Protein AF-A0A9E4IZ97-F1 (afdb_monomer_lite)

Structure (mmCIF, N/CA/C/O backbone):
data_AF-A0A9E4IZ97-F1
#
_entry.id   AF-A0A9E4IZ97-F1
#
loop_
_atom_site.group_PDB
_atom_site.id
_atom_site.type_symbol
_atom_site.label_atom_id
_atom_site.label_alt_id
_atom_site.label_comp_id
_atom_site.label_asym_id
_atom_site.label_entity_id
_atom_site.label_seq_id
_atom_site.pdbx_PDB_ins_code
_atom_site.Cartn_x
_atom_site.Cartn_y
_atom_site.Cartn_z
_atom_site.occupancy
_atom_site.B_iso_or_equiv
_atom_site.auth_seq_id
_atom_site.auth_comp_id
_atom_site.auth_asym_id
_atom_site.auth_atom_id
_atom_site.pdbx_PDB_model_num
ATOM 1 N N . MET A 1 1 ? -23.208 29.092 2.316 1.00 38.50 1 MET A N 1
ATOM 2 C CA . MET A 1 1 ? -23.535 27.789 2.929 1.00 38.50 1 MET A CA 1
ATOM 3 C C . MET A 1 1 ? -22.266 27.317 3.619 1.00 38.50 1 MET A C 1
ATOM 5 O O . MET A 1 1 ? -21.309 27.00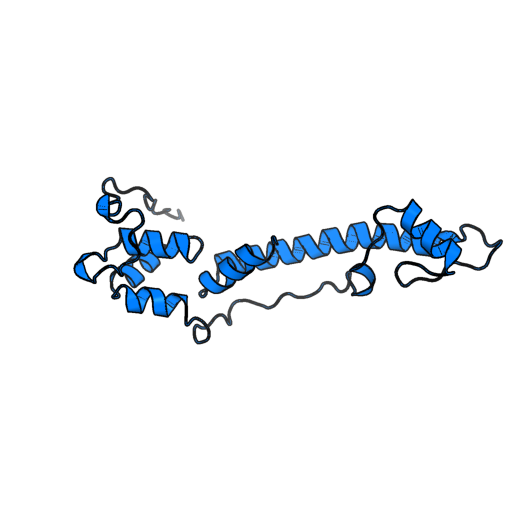3 2.927 1.00 38.50 1 MET A O 1
ATOM 9 N N . ALA A 1 2 ? -22.177 27.463 4.941 1.00 31.62 2 ALA A N 1
ATOM 10 C CA . ALA A 1 2 ? -20.971 27.124 5.693 1.00 31.62 2 ALA A CA 1
ATOM 11 C C . ALA A 1 2 ? -21.043 25.645 6.087 1.00 31.62 2 ALA A C 1
ATOM 13 O O . ALA A 1 2 ? -21.969 25.246 6.789 1.00 31.62 2 ALA A O 1
ATOM 14 N N . LEU A 1 3 ? -20.099 24.842 5.597 1.00 33.72 3 LEU A N 1
ATOM 15 C CA . LEU A 1 3 ? -19.872 23.486 6.084 1.00 33.72 3 LEU A CA 1
ATOM 16 C C . LEU A 1 3 ? -19.284 23.604 7.491 1.00 33.72 3 LEU A C 1
ATOM 18 O O . LEU A 1 3 ? -18.145 24.035 7.664 1.00 33.72 3 LEU A O 1
ATOM 22 N N . ALA A 1 4 ? -20.089 23.278 8.498 1.00 32.12 4 ALA A N 1
ATOM 23 C CA . ALA A 1 4 ? -19.600 23.075 9.848 1.00 32.12 4 ALA A CA 1
ATOM 24 C C . ALA A 1 4 ? -18.790 21.773 9.852 1.00 32.12 4 ALA A C 1
ATOM 26 O O . ALA A 1 4 ? -19.355 20.684 9.799 1.00 32.12 4 ALA A O 1
ATOM 27 N N . ALA A 1 5 ? -17.464 21.891 9.872 1.00 37.94 5 ALA A N 1
ATOM 28 C CA . ALA A 1 5 ? -16.600 20.770 10.198 1.00 37.94 5 ALA A CA 1
ATOM 29 C C . ALA A 1 5 ? -16.821 20.441 11.679 1.00 37.94 5 ALA A C 1
ATOM 31 O O . ALA A 1 5 ? -16.424 21.208 12.558 1.00 37.94 5 ALA A O 1
ATOM 32 N N . ALA A 1 6 ? -17.498 19.328 11.957 1.00 38.78 6 ALA A N 1
ATOM 33 C CA . ALA A 1 6 ? -17.479 18.744 13.285 1.00 38.78 6 ALA A CA 1
ATOM 34 C C . ALA A 1 6 ? -16.034 18.307 13.557 1.00 38.78 6 ALA A C 1
ATOM 36 O O . ALA A 1 6 ? -15.528 17.371 12.941 1.00 38.78 6 ALA A O 1
ATOM 37 N N . ALA A 1 7 ? -15.344 19.036 14.430 1.00 37.72 7 ALA A N 1
ATOM 38 C CA . ALA A 1 7 ? -14.051 18.618 14.937 1.00 37.72 7 ALA A CA 1
ATOM 39 C C . ALA A 1 7 ? -14.272 17.375 15.808 1.00 37.72 7 ALA A C 1
ATOM 41 O O . ALA A 1 7 ? -14.660 17.478 16.970 1.00 37.72 7 ALA A O 1
ATOM 42 N N . VAL A 1 8 ? -14.054 16.194 15.235 1.00 44.59 8 VAL A N 1
ATOM 43 C CA . VAL A 1 8 ? -13.888 14.974 16.019 1.00 44.59 8 VAL A CA 1
ATOM 44 C C . VAL A 1 8 ? -12.532 15.090 16.707 1.00 44.59 8 VAL A C 1
ATOM 46 O O . VAL A 1 8 ? -11.480 15.003 16.074 1.00 44.59 8 VAL A O 1
ATOM 49 N N . SER A 1 9 ? -12.552 15.349 18.013 1.00 38.81 9 SER A N 1
ATOM 50 C CA . SER A 1 9 ? -11.358 15.271 18.849 1.00 38.81 9 SER A CA 1
ATOM 51 C C . SER A 1 9 ? -10.861 13.828 18.852 1.00 38.81 9 SER A C 1
ATOM 53 O O . SER A 1 9 ? -11.425 12.980 19.533 1.00 38.81 9 SER A O 1
ATOM 55 N N . ALA A 1 10 ? -9.762 13.559 18.148 1.00 43.75 10 ALA A N 1
ATOM 56 C CA . ALA A 1 10 ? -9.053 12.277 18.195 1.00 43.75 10 ALA A CA 1
ATOM 57 C C . ALA A 1 10 ? -8.358 12.004 19.550 1.00 43.75 10 ALA A C 1
ATOM 59 O O . ALA A 1 10 ? -7.611 11.043 19.672 1.00 43.75 10 ALA A O 1
ATOM 60 N N . ASN A 1 11 ? -8.592 12.842 20.565 1.00 43.06 11 ASN A N 1
ATOM 61 C CA . ASN A 1 11 ? -8.073 12.699 21.920 1.00 43.06 11 ASN A CA 1
ATOM 62 C C . ASN A 1 11 ? -9.162 13.120 22.917 1.00 43.06 11 ASN A C 1
ATOM 64 O O . ASN A 1 11 ? -9.179 14.255 23.398 1.00 43.06 11 ASN A O 1
ATOM 68 N N . GLY A 1 12 ? -10.099 12.216 23.207 1.00 47.53 12 GLY A N 1
ATOM 69 C CA . GLY A 1 12 ? -10.823 12.289 24.474 1.00 47.53 12 GLY A CA 1
ATOM 70 C C . GLY A 1 12 ? -9.830 12.076 25.631 1.00 47.53 12 GLY A C 1
ATOM 71 O O . GLY A 1 12 ? -8.875 11.318 25.459 1.00 47.53 12 GLY A O 1
ATOM 72 N N . PRO A 1 13 ? -10.000 12.730 26.790 1.00 53.88 13 PRO A N 1
ATOM 73 C CA . PRO A 1 13 ? -9.049 12.672 27.908 1.00 53.88 13 PRO A CA 1
ATOM 74 C C . PRO A 1 13 ? -8.845 11.284 28.556 1.00 53.88 13 PRO A C 1
ATOM 76 O O . PRO A 1 13 ? -7.985 11.171 29.424 1.00 53.88 13 PRO A O 1
ATOM 79 N N . ASP A 1 14 ? -9.548 10.237 28.112 1.00 67.00 14 ASP A N 1
ATOM 80 C CA . ASP A 1 14 ? -9.600 8.926 28.773 1.00 67.00 14 ASP A CA 1
ATOM 81 C C . ASP A 1 14 ? -9.188 7.750 27.864 1.00 67.00 14 ASP A C 1
ATOM 83 O O . ASP A 1 14 ? -9.744 6.662 27.990 1.00 67.00 14 ASP A O 1
ATOM 87 N N . TRP A 1 15 ? -8.223 7.921 26.946 1.00 74.56 15 TRP A N 1
ATOM 88 C CA . TRP A 1 15 ? -7.653 6.752 26.253 1.00 74.56 15 TRP A CA 1
ATOM 89 C C . TRP A 1 15 ? -7.050 5.785 27.280 1.00 74.56 15 TRP A C 1
ATOM 91 O O . TRP A 1 15 ? -6.082 6.111 27.975 1.00 74.56 15 TRP A O 1
ATOM 101 N N . SER A 1 16 ? -7.613 4.583 27.369 1.00 78.56 16 SER A N 1
ATOM 102 C CA . SER A 1 16 ? -7.199 3.559 28.319 1.00 78.56 16 SER A CA 1
ATOM 103 C C . SER A 1 16 ? -6.205 2.594 27.663 1.00 78.56 16 SER A C 1
ATOM 105 O O . SER A 1 16 ? -6.609 1.787 26.821 1.00 78.56 16 SER A O 1
ATOM 107 N N . PRO A 1 17 ? -4.906 2.590 28.019 1.00 74.88 17 PRO A N 1
ATOM 108 C CA . PRO A 1 17 ? -3.989 1.523 27.617 1.00 74.88 17 PRO A CA 1
ATOM 109 C C . PRO A 1 17 ? -4.356 0.196 28.292 1.00 74.88 17 PRO A C 1
ATOM 111 O O . PRO A 1 17 ? -5.041 0.172 29.314 1.00 74.88 17 PRO A O 1
ATOM 114 N N . GLY A 1 18 ? -3.931 -0.928 27.704 1.00 82.00 18 GLY A N 1
ATOM 115 C CA . GLY A 1 18 ? -4.128 -2.242 28.326 1.00 82.00 18 GLY A CA 1
ATOM 116 C C . GLY A 1 18 ? -3.463 -2.286 29.706 1.00 82.00 18 GLY A C 1
ATOM 117 O O . GLY A 1 18 ? -2.466 -1.585 29.908 1.00 82.00 18 GLY A O 1
ATOM 118 N N . PRO A 1 19 ? -3.970 -3.088 30.660 1.00 85.75 19 PRO A N 1
ATOM 119 C CA . PRO A 1 19 ? -3.264 -3.362 31.903 1.00 85.75 19 PRO A CA 1
ATOM 120 C C . PRO A 1 19 ? -1.793 -3.709 31.639 1.00 85.75 19 PRO A C 1
ATOM 122 O O . PRO A 1 19 ? -1.491 -4.532 30.777 1.00 85.75 19 PRO A O 1
ATOM 125 N N . ALA A 1 20 ? -0.873 -3.125 32.413 1.00 86.25 20 ALA A N 1
ATOM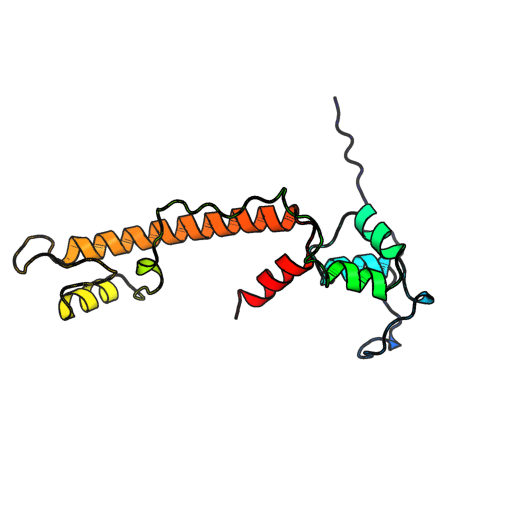 126 C CA . ALA A 1 20 ? 0.563 -3.399 32.292 1.00 86.25 20 ALA A CA 1
ATOM 127 C C . ALA A 1 20 ? 0.935 -4.904 32.274 1.00 86.25 20 ALA A C 1
ATOM 129 O O . ALA A 1 20 ? 1.860 -5.256 31.540 1.00 86.25 20 ALA A O 1
ATOM 130 N N . PRO A 1 21 ? 0.232 -5.806 32.999 1.00 90.62 21 PRO A N 1
ATOM 131 C CA . PRO A 1 21 ? 0.504 -7.243 32.939 1.00 90.62 21 PRO A CA 1
ATOM 132 C C . PRO A 1 21 ? 0.320 -7.896 31.563 1.00 90.62 21 PRO A C 1
ATOM 134 O O . PRO A 1 21 ? 0.872 -8.966 31.348 1.00 90.62 21 PRO A O 1
ATOM 137 N N . TRP A 1 22 ? -0.420 -7.285 30.633 1.00 90.38 22 TRP A N 1
ATOM 138 C CA . TRP A 1 22 ? -0.608 -7.845 29.288 1.00 90.38 22 TRP A CA 1
ATOM 139 C C . TRP A 1 22 ? 0.628 -7.709 28.393 1.00 90.38 22 TRP A C 1
ATOM 141 O O . TRP A 1 22 ? 0.682 -8.295 27.314 1.00 90.38 22 TRP A O 1
ATOM 151 N N . ALA A 1 23 ? 1.632 -6.924 28.791 1.00 89.00 23 ALA A N 1
ATOM 152 C CA . ALA A 1 23 ? 2.837 -6.751 27.992 1.00 89.00 23 ALA A CA 1
ATOM 153 C C . ALA A 1 23 ? 3.592 -8.086 27.835 1.00 89.00 23 ALA A C 1
ATOM 155 O O . ALA A 1 23 ? 4.169 -8.602 28.789 1.00 89.00 23 ALA A O 1
ATOM 156 N N . GLY A 1 24 ? 3.612 -8.624 26.610 1.00 88.38 24 GLY A N 1
ATOM 157 C CA . GLY A 1 24 ? 4.237 -9.915 26.295 1.00 88.38 24 GLY A CA 1
ATOM 158 C C . GLY A 1 24 ? 3.350 -11.135 26.567 1.00 88.38 24 GLY A C 1
ATOM 159 O O . GLY A 1 24 ? 3.789 -12.256 26.317 1.00 88.38 24 GLY A O 1
ATOM 160 N N . ASP A 1 25 ? 2.119 -10.928 27.034 1.00 91.69 25 ASP A N 1
ATOM 161 C CA . ASP A 1 25 ? 1.110 -11.974 27.157 1.00 91.69 25 ASP A CA 1
ATOM 162 C C . ASP A 1 25 ? 0.339 -12.111 25.834 1.00 91.69 25 ASP A C 1
ATOM 164 O O . ASP A 1 25 ? -0.135 -11.127 25.267 1.00 91.69 25 ASP A O 1
ATOM 168 N N . LEU A 1 26 ? 0.252 -13.339 25.322 1.00 90.56 26 LEU A N 1
ATOM 169 C CA . LEU A 1 26 ? -0.438 -13.671 24.070 1.00 90.56 26 LEU A CA 1
ATOM 170 C C . LEU A 1 26 ? -1.782 -14.367 24.313 1.00 90.56 26 LEU A C 1
ATOM 172 O O . LEU A 1 26 ? -2.397 -14.867 23.367 1.00 90.56 26 LEU A O 1
ATOM 176 N N . THR A 1 27 ? -2.232 -14.446 25.566 1.00 92.94 27 THR A N 1
ATOM 177 C CA . THR A 1 27 ? -3.566 -14.958 25.868 1.00 92.94 27 THR A CA 1
ATOM 178 C C . THR A 1 27 ? -4.640 -14.051 25.249 1.00 92.94 27 THR A C 1
ATOM 180 O O . THR A 1 27 ? -4.504 -12.825 25.256 1.00 92.94 27 THR A O 1
ATOM 183 N N . PRO A 1 28 ? -5.709 -14.623 24.661 1.00 91.69 28 PRO A N 1
ATOM 184 C CA . PRO A 1 28 ? -6.787 -13.820 24.097 1.00 91.69 28 PRO A CA 1
ATOM 185 C C . PRO A 1 28 ? -7.475 -12.966 25.165 1.00 91.69 28 PRO A C 1
ATOM 187 O O . PRO A 1 28 ? -7.798 -13.459 26.246 1.00 91.69 28 PRO A O 1
ATOM 190 N N . ILE A 1 29 ? -7.767 -11.710 24.827 1.00 92.19 29 ILE A N 1
ATOM 191 C CA . ILE A 1 29 ? -8.603 -10.842 25.662 1.00 92.19 29 ILE A CA 1
ATOM 192 C C . ILE A 1 29 ? -10.047 -11.355 25.712 1.00 92.19 29 ILE A C 1
ATOM 194 O O . ILE A 1 29 ? -10.529 -12.011 24.783 1.00 92.19 29 ILE A O 1
ATOM 198 N N . THR A 1 30 ? -10.762 -11.031 26.787 1.00 92.19 30 THR A N 1
ATOM 199 C CA . THR A 1 30 ? -12.170 -11.405 26.948 1.00 92.19 30 THR A CA 1
ATOM 200 C C . THR A 1 30 ? -13.109 -10.329 26.401 1.00 92.19 30 THR A C 1
ATOM 202 O O . THR A 1 30 ? -12.705 -9.202 26.124 1.00 92.19 30 THR A O 1
ATOM 205 N N . ALA A 1 31 ? -14.400 -10.645 26.285 1.00 93.12 31 ALA A N 1
ATOM 206 C CA . ALA A 1 31 ? -15.410 -9.645 25.935 1.00 93.12 31 ALA A CA 1
ATOM 207 C C . ALA A 1 31 ? -15.512 -8.510 26.975 1.00 93.12 31 ALA A C 1
ATOM 209 O O . ALA A 1 31 ? -15.829 -7.387 26.609 1.00 93.12 31 ALA A O 1
ATOM 210 N N . ASN A 1 32 ? -15.193 -8.773 28.249 1.00 92.50 32 ASN A N 1
ATOM 211 C CA . ASN A 1 32 ? -15.202 -7.746 29.300 1.00 92.50 32 ASN A CA 1
ATOM 212 C C . ASN A 1 32 ? -14.037 -6.754 29.171 1.00 92.50 32 ASN A C 1
ATOM 214 O O . ASN A 1 32 ? -14.113 -5.643 29.688 1.00 92.50 32 ASN A O 1
ATOM 218 N N . ASP A 1 33 ? -12.963 -7.164 28.498 1.00 92.69 33 ASP A N 1
ATOM 219 C CA . ASP A 1 33 ? -11.794 -6.333 28.216 1.00 92.69 33 ASP A CA 1
ATOM 220 C C . ASP A 1 33 ? -11.989 -5.465 26.962 1.00 92.69 33 ASP A C 1
ATOM 222 O O . ASP A 1 33 ? -11.190 -4.562 26.692 1.00 92.69 33 ASP A O 1
ATOM 226 N N . TRP A 1 34 ? -13.025 -5.763 26.169 1.00 95.06 34 TRP A N 1
ATOM 227 C CA . TRP A 1 34 ? -13.318 -5.097 24.909 1.00 95.06 34 TRP A CA 1
ATOM 228 C C . TRP A 1 34 ? -14.049 -3.782 25.128 1.00 95.06 34 TRP A C 1
ATOM 230 O O . TRP A 1 34 ? -14.992 -3.689 25.910 1.00 95.06 34 TRP A O 1
ATOM 240 N N . ASN A 1 35 ? -13.606 -2.750 24.421 1.00 93.88 35 ASN A N 1
ATOM 241 C CA . ASN A 1 35 ? -14.208 -1.430 24.462 1.00 93.88 35 ASN A CA 1
ATOM 242 C C . ASN A 1 35 ? -13.813 -0.628 23.216 1.00 93.88 35 ASN A C 1
ATOM 244 O O . ASN A 1 35 ? -13.023 -1.081 22.382 1.00 93.88 35 ASN A O 1
ATOM 248 N N . TYR A 1 36 ? -14.333 0.595 23.140 1.00 95.12 36 TYR A N 1
ATOM 249 C CA . TYR A 1 36 ? -14.043 1.553 22.079 1.00 95.12 36 TYR A CA 1
ATOM 250 C C . TYR A 1 36 ? -12.536 1.760 21.842 1.00 95.12 36 TYR A C 1
ATOM 252 O O . TYR A 1 36 ? -12.084 1.702 20.702 1.00 95.12 36 TYR A O 1
ATOM 260 N N . ASP A 1 37 ? -11.724 1.917 22.893 1.00 94.31 37 ASP A N 1
ATOM 261 C CA . ASP A 1 37 ? -10.277 2.143 22.749 1.00 94.31 37 ASP A CA 1
ATOM 262 C C . ASP A 1 37 ? -9.538 0.924 22.183 1.00 94.31 37 ASP A C 1
ATOM 264 O O . ASP A 1 37 ? -8.572 1.069 21.428 1.00 94.31 37 ASP A O 1
ATOM 268 N N . ARG A 1 38 ? -9.971 -0.294 22.530 1.00 94.44 38 ARG A N 1
ATOM 269 C CA . ARG A 1 38 ? -9.408 -1.536 21.975 1.00 94.44 38 ARG A CA 1
ATOM 270 C C . ARG A 1 38 ? -9.845 -1.768 20.540 1.00 94.44 38 ARG A C 1
ATOM 272 O O . ARG A 1 38 ? -9.006 -2.179 19.739 1.00 94.44 38 ARG A O 1
ATOM 279 N N . ALA A 1 39 ? -11.083 -1.426 20.198 1.00 95.94 39 ALA A N 1
ATOM 280 C CA . ALA A 1 39 ? -11.553 -1.407 18.819 1.00 95.94 39 ALA A CA 1
ATOM 281 C C . ALA A 1 39 ? -10.768 -0.386 17.975 1.00 95.94 39 ALA A C 1
ATOM 283 O O . ALA A 1 39 ? -10.259 -0.732 16.909 1.00 95.94 39 ALA A O 1
ATOM 284 N N . ALA A 1 40 ? -10.562 0.831 18.490 1.00 95.50 40 ALA A N 1
ATOM 285 C CA . ALA A 1 40 ? -9.761 1.867 17.839 1.00 95.50 40 ALA A CA 1
ATOM 286 C C . ALA A 1 40 ? -8.314 1.412 17.636 1.00 95.50 40 ALA A C 1
ATOM 288 O O . ALA A 1 40 ? -7.735 1.580 16.559 1.00 95.50 40 ALA A O 1
ATOM 289 N N . HIS A 1 41 ? -7.730 0.794 18.667 1.00 94.00 41 HIS A N 1
ATOM 290 C CA . HIS A 1 41 ? -6.390 0.236 18.583 1.00 94.00 41 HIS A CA 1
ATOM 291 C C . HIS A 1 41 ? -6.314 -0.871 17.528 1.00 94.00 41 HIS A C 1
ATOM 293 O O . HIS A 1 41 ? -5.427 -0.828 16.677 1.00 94.00 41 HIS A O 1
ATOM 299 N N . LEU A 1 42 ? -7.254 -1.822 17.531 1.00 94.94 42 LEU A N 1
ATOM 300 C CA . LEU A 1 42 ? -7.329 -2.876 16.521 1.00 94.94 42 LEU A CA 1
ATOM 301 C C . LEU A 1 42 ? -7.388 -2.276 15.115 1.00 94.94 42 LEU A C 1
ATOM 303 O O . LEU A 1 42 ? -6.580 -2.656 14.275 1.00 94.94 42 LEU A O 1
ATOM 307 N N . LEU A 1 43 ? -8.257 -1.296 14.870 1.00 94.94 43 LEU A N 1
ATOM 308 C CA . LEU A 1 43 ? -8.430 -0.688 13.550 1.00 94.94 43 LEU A CA 1
ATOM 309 C C . LEU A 1 43 ? -7.199 0.120 13.100 1.00 94.94 43 LEU A C 1
ATOM 311 O O . LEU A 1 43 ? -6.808 0.080 11.936 1.00 94.94 43 LEU A O 1
ATOM 315 N N . SER A 1 44 ? -6.499 0.773 14.031 1.00 92.94 44 SER A N 1
ATOM 316 C CA . SER A 1 44 ? -5.202 1.413 13.763 1.00 92.94 44 SER A CA 1
ATOM 317 C C . SER A 1 44 ? -4.110 0.398 13.393 1.00 92.94 44 SER A C 1
ATOM 319 O O . SER A 1 44 ? -3.221 0.683 12.585 1.00 92.94 44 SER A O 1
ATOM 321 N N . ARG A 1 45 ? -4.155 -0.815 13.957 1.00 92.81 45 ARG A N 1
ATOM 322 C CA . ARG A 1 45 ? -3.175 -1.880 13.681 1.00 92.81 45 ARG A CA 1
ATOM 323 C C . ARG A 1 45 ? -3.526 -2.704 12.447 1.00 92.81 45 ARG A C 1
ATOM 325 O O . ARG A 1 45 ? -2.612 -2.996 11.683 1.00 92.81 45 ARG A O 1
ATOM 332 N N . ALA A 1 46 ? -4.798 -2.982 12.208 1.00 93.81 46 ALA A N 1
ATOM 333 C CA . ALA A 1 46 ? -5.301 -3.757 11.079 1.00 93.81 46 ALA A CA 1
ATOM 334 C C . ALA A 1 46 ? -5.627 -2.905 9.841 1.00 93.81 46 ALA A C 1
ATOM 336 O O . ALA A 1 46 ? -5.826 -3.457 8.773 1.00 93.81 46 ALA A O 1
ATOM 337 N N . GLY A 1 47 ? -5.640 -1.577 9.956 1.00 91.56 47 GLY A N 1
ATOM 338 C CA . GLY A 1 47 ? -5.939 -0.658 8.859 1.00 91.56 47 GLY A CA 1
ATOM 339 C C . GLY A 1 47 ? -5.192 0.665 8.985 1.00 91.56 47 GLY A C 1
ATOM 340 O O . GLY A 1 47 ? -4.109 0.729 9.575 1.00 91.56 47 GLY A O 1
ATOM 341 N N . PHE A 1 48 ? -5.780 1.736 8.460 1.00 89.62 48 PHE A N 1
ATOM 342 C CA . PHE A 1 48 ? -5.244 3.100 8.554 1.00 89.62 48 PHE A CA 1
ATOM 343 C C . PHE A 1 48 ? -5.937 3.922 9.654 1.00 89.62 48 PHE A C 1
ATOM 345 O O . PHE A 1 48 ? -5.882 5.149 9.656 1.00 89.62 48 PHE A O 1
ATOM 352 N N . GLY A 1 49 ? -6.563 3.232 10.615 1.00 88.88 49 GLY A N 1
ATOM 353 C CA . GLY A 1 49 ? -7.531 3.812 11.544 1.00 88.88 49 GLY A CA 1
ATOM 354 C C . GLY A 1 49 ? -8.952 3.689 10.996 1.00 88.88 49 GLY A C 1
ATOM 355 O O . GLY A 1 49 ? -9.213 2.851 10.138 1.00 88.88 49 GLY A O 1
ATOM 356 N N . GLY A 1 50 ? -9.862 4.510 11.509 1.00 89.81 50 GLY A N 1
ATOM 357 C CA . GLY A 1 50 ? -11.241 4.588 11.038 1.00 89.81 50 GLY A CA 1
ATOM 358 C C . GLY A 1 50 ? -11.968 5.770 11.657 1.00 89.81 50 GLY A C 1
ATOM 359 O O . GLY A 1 50 ? -11.435 6.450 12.542 1.00 89.81 50 GLY A O 1
ATOM 360 N N . THR A 1 51 ? -13.174 6.025 11.167 1.00 93.19 51 THR A N 1
ATOM 361 C CA . THR A 1 51 ? -14.057 7.045 11.735 1.00 93.19 51 THR A CA 1
ATOM 362 C C . THR A 1 51 ? -14.549 6.618 13.125 1.00 93.19 51 THR A C 1
ATOM 364 O O . THR A 1 51 ? -14.496 5.429 13.458 1.00 93.19 51 THR A O 1
ATOM 367 N N . PRO A 1 52 ? -15.028 7.547 13.973 1.00 95.81 52 PRO A N 1
ATOM 368 C CA . PRO A 1 52 ? -15.677 7.178 15.231 1.00 95.81 52 PRO A CA 1
ATOM 369 C C . PRO A 1 52 ? -16.800 6.153 15.056 1.00 95.81 52 PRO A C 1
ATOM 371 O O . PRO A 1 52 ? -16.965 5.272 15.896 1.00 95.81 52 PRO A O 1
ATOM 374 N N . GLU A 1 53 ? -17.535 6.236 13.950 1.00 95.88 53 GLU A N 1
ATOM 375 C CA . GLU A 1 53 ? -18.595 5.302 13.586 1.00 95.88 53 GLU A CA 1
ATOM 376 C C . GLU A 1 53 ? -18.043 3.897 13.297 1.00 95.88 53 GLU A C 1
ATOM 378 O O . GLU A 1 53 ? -18.596 2.912 13.789 1.00 95.88 53 GLU A O 1
ATOM 383 N N . ASP A 1 54 ? -16.923 3.789 12.574 1.00 94.75 54 ASP A N 1
ATOM 384 C CA . ASP A 1 54 ? -16.255 2.502 12.315 1.00 94.75 54 ASP A CA 1
ATOM 385 C C . ASP A 1 54 ? -15.727 1.868 13.605 1.00 94.75 54 ASP A C 1
ATOM 387 O O . ASP A 1 54 ? -15.855 0.659 13.820 1.00 94.75 54 ASP A O 1
ATOM 391 N N . ILE A 1 55 ? -15.150 2.692 14.485 1.00 96.69 55 ILE A N 1
ATOM 392 C CA . ILE A 1 55 ? -14.653 2.242 15.786 1.00 96.69 55 ILE A CA 1
ATOM 393 C C . ILE A 1 55 ? -15.818 1.744 16.641 1.00 96.69 55 ILE A C 1
ATOM 395 O O . ILE A 1 55 ? -15.729 0.653 17.205 1.00 96.69 55 ILE A O 1
ATOM 399 N N . GLN A 1 56 ? -16.912 2.508 16.719 1.00 97.75 56 GLN A N 1
ATOM 400 C CA . GLN A 1 56 ? -18.090 2.125 17.496 1.00 97.75 56 GLN A CA 1
ATOM 401 C C . GLN A 1 56 ? -18.703 0.824 16.969 1.00 97.75 56 GLN A C 1
ATOM 403 O O . GLN A 1 56 ? -19.006 -0.067 17.757 1.00 97.75 56 GLN A O 1
ATOM 408 N N . LYS A 1 57 ? -18.789 0.660 15.644 1.00 96.81 57 LYS A N 1
ATOM 409 C CA . LYS A 1 57 ? -19.266 -0.579 15.017 1.00 96.81 57 LYS A CA 1
ATOM 410 C C . LYS A 1 57 ? -18.465 -1.805 15.468 1.00 96.81 57 LYS A C 1
ATOM 412 O O . LYS A 1 57 ? -19.060 -2.847 15.721 1.00 96.81 57 LYS A O 1
ATOM 417 N N . LEU A 1 58 ? -17.138 -1.699 15.576 1.00 97.19 58 LEU A N 1
ATOM 418 C CA . LEU A 1 58 ? -16.296 -2.786 16.095 1.00 97.19 58 LEU A CA 1
ATOM 419 C C . LEU A 1 58 ? -16.389 -2.929 17.61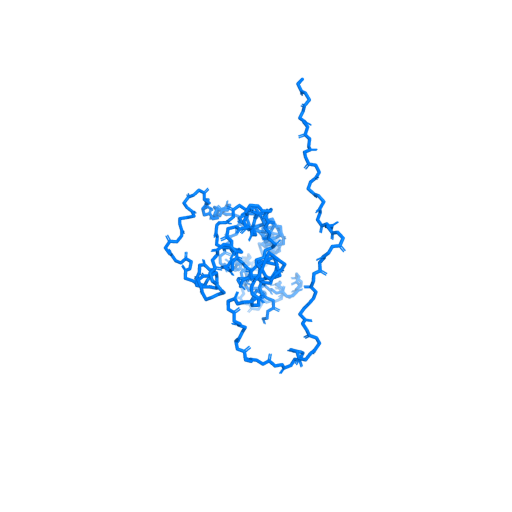9 1.00 97.19 58 LEU A C 1
ATOM 421 O O . LEU A 1 58 ? -16.277 -4.040 18.133 1.00 97.19 58 LEU A O 1
ATOM 425 N N . ALA A 1 59 ? -16.587 -1.832 18.349 1.00 97.00 59 ALA A N 1
ATOM 426 C CA . ALA A 1 59 ? -16.770 -1.848 19.800 1.00 97.00 59 ALA A CA 1
ATOM 427 C C . ALA A 1 59 ? -18.075 -2.547 20.217 1.00 97.00 59 ALA A C 1
ATOM 429 O O . ALA A 1 59 ? -18.118 -3.164 21.279 1.00 97.00 59 ALA A O 1
ATOM 430 N N . ASP A 1 60 ? -19.102 -2.489 19.365 1.00 97.69 60 ASP A N 1
ATOM 431 C CA . ASP A 1 60 ? -20.390 -3.166 19.558 1.00 97.69 60 ASP A CA 1
ATOM 432 C C . ASP A 1 60 ? -20.330 -4.679 19.250 1.00 97.69 60 ASP A C 1
ATOM 434 O O . ASP A 1 60 ? -21.257 -5.419 19.581 1.00 97.69 60 ASP A O 1
ATOM 438 N N . MET A 1 61 ? -19.244 -5.153 18.630 1.00 97.50 61 MET A N 1
ATOM 439 C CA . MET A 1 61 ? -18.968 -6.574 18.388 1.00 97.50 61 MET A CA 1
ATOM 440 C C . MET A 1 61 ? -18.185 -7.192 19.551 1.00 97.50 61 MET A C 1
ATOM 442 O O . MET A 1 61 ? -17.498 -6.501 20.301 1.00 97.50 61 MET A O 1
ATOM 446 N N . THR A 1 62 ? -18.190 -8.521 19.666 1.00 97.00 62 THR A N 1
ATOM 447 C CA . THR A 1 62 ?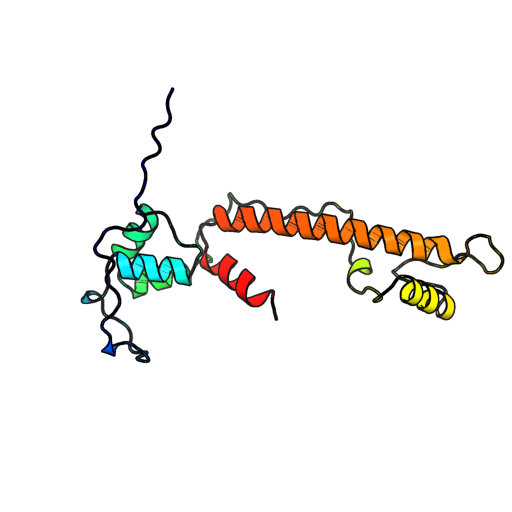 -17.169 -9.205 20.476 1.00 97.00 62 THR A CA 1
ATOM 448 C C . THR A 1 62 ? -15.781 -9.092 19.818 1.00 97.00 62 THR A C 1
ATOM 450 O O . THR A 1 62 ? -15.697 -8.958 18.592 1.00 97.00 62 THR A O 1
ATOM 453 N N . PRO A 1 63 ? -14.665 -9.232 20.569 1.00 96.69 63 PRO A N 1
ATOM 454 C CA . PRO A 1 63 ? -13.318 -9.213 19.986 1.00 96.69 63 PRO A CA 1
ATOM 455 C C . PRO A 1 63 ? -13.139 -10.175 18.806 1.00 96.69 63 PRO A C 1
ATOM 457 O O . PRO A 1 63 ? -12.507 -9.839 17.807 1.00 96.69 63 PRO A O 1
ATOM 460 N N . ALA A 1 64 ? -13.708 -11.380 18.911 1.00 96.31 64 ALA A N 1
ATOM 461 C CA . ALA A 1 64 ? -13.589 -12.406 17.882 1.00 96.31 64 ALA A CA 1
ATOM 462 C C . ALA A 1 64 ? -14.354 -12.036 16.603 1.00 96.31 64 ALA A C 1
ATOM 464 O O . ALA A 1 64 ? -13.847 -12.262 15.507 1.00 96.31 64 ALA A O 1
ATOM 465 N N . GLU A 1 65 ? -15.546 -11.452 16.729 1.00 96.62 65 GLU A N 1
ATOM 466 C CA . GLU A 1 65 ? -16.337 -10.969 15.591 1.00 96.62 65 GLU A CA 1
ATOM 467 C C . GLU A 1 65 ? -15.663 -9.775 14.909 1.00 96.62 65 GLU A C 1
ATOM 469 O O . GLU A 1 65 ? -15.562 -9.755 13.683 1.00 96.62 65 GLU A O 1
ATOM 474 N N . ALA A 1 66 ? -15.124 -8.833 15.691 1.00 96.50 66 ALA A N 1
ATOM 475 C CA . ALA A 1 66 ? -14.377 -7.691 15.172 1.00 96.50 66 ALA A CA 1
ATOM 476 C C . ALA A 1 66 ? -13.161 -8.149 14.350 1.00 96.50 66 ALA A C 1
ATOM 478 O O . ALA A 1 66 ? -12.998 -7.738 13.201 1.00 96.50 66 ALA A O 1
ATOM 479 N N . VAL A 1 67 ? -12.348 -9.065 14.892 1.00 96.12 67 VAL A N 1
ATOM 480 C CA . VAL A 1 67 ? -11.207 -9.653 14.168 1.00 96.12 67 VAL A CA 1
ATOM 481 C C . VAL A 1 67 ? -11.673 -10.404 12.923 1.00 96.12 67 VAL A C 1
ATOM 483 O O . VAL A 1 67 ? -11.094 -10.214 11.855 1.00 96.12 67 VAL A O 1
ATOM 486 N N . ARG A 1 68 ? -12.733 -11.215 13.029 1.00 96.06 68 ARG A N 1
ATOM 487 C CA . ARG A 1 68 ? -13.282 -11.950 11.885 1.00 96.06 68 ARG A CA 1
ATOM 488 C C . ARG A 1 68 ? -13.684 -11.010 10.754 1.00 96.06 68 ARG A C 1
ATOM 490 O O . ARG A 1 68 ? -13.293 -11.258 9.623 1.00 96.06 68 ARG A O 1
ATOM 497 N N . SER A 1 69 ? -14.374 -9.912 11.060 1.00 94.75 69 SER A N 1
ATOM 498 C CA . SER A 1 69 ? -14.805 -8.939 10.048 1.00 94.75 69 SER A CA 1
ATOM 499 C C . SER A 1 69 ? -13.649 -8.264 9.301 1.00 94.75 69 SER A C 1
ATOM 501 O O . SER A 1 69 ? -13.842 -7.774 8.195 1.00 94.75 69 SER A O 1
ATOM 503 N N . LEU A 1 70 ? -12.452 -8.234 9.896 1.00 95.56 70 LEU A N 1
ATOM 504 C CA . LEU A 1 70 ? -11.258 -7.657 9.280 1.00 95.56 70 LEU A CA 1
ATOM 505 C C . LEU A 1 70 ? -10.448 -8.682 8.487 1.00 95.56 70 LEU A C 1
ATOM 507 O O . LEU A 1 70 ? -9.773 -8.288 7.546 1.00 95.56 70 LEU A O 1
ATOM 511 N N . VAL A 1 71 ? -10.471 -9.958 8.884 1.00 95.38 71 VAL A N 1
ATOM 512 C CA . VAL A 1 71 ? -9.678 -11.036 8.265 1.00 95.38 71 VAL A CA 1
ATOM 513 C C . VAL A 1 71 ? -10.448 -11.747 7.155 1.00 95.38 71 VAL A C 1
ATOM 515 O O . VAL A 1 71 ? -9.872 -12.057 6.119 1.00 95.38 71 VAL A O 1
ATOM 518 N N . GLU A 1 72 ? -11.743 -11.991 7.345 1.00 95.69 72 GLU A N 1
ATOM 519 C CA . GLU A 1 72 ? -12.623 -12.637 6.364 1.00 95.69 72 GLU A CA 1
ATOM 520 C C . GLU A 1 72 ? -13.243 -11.575 5.442 1.00 95.69 72 GLU A C 1
ATOM 522 O O . GLU A 1 72 ? -14.456 -11.381 5.394 1.00 95.69 72 GLU A O 1
ATOM 527 N N . PHE A 1 73 ? -12.386 -10.829 4.743 1.00 93.12 73 PHE A N 1
ATOM 528 C CA . PHE A 1 73 ? -12.795 -9.676 3.937 1.00 93.12 73 PHE A CA 1
ATOM 529 C C . PHE A 1 73 ? -13.244 -10.026 2.509 1.00 93.12 73 PHE A C 1
ATOM 531 O O . PHE A 1 73 ? -13.751 -9.153 1.805 1.00 93.12 73 PHE A O 1
ATOM 538 N N . ASP A 1 74 ? -13.081 -11.278 2.071 1.00 91.75 74 ASP A N 1
ATOM 539 C CA . ASP A 1 74 ? -13.351 -11.712 0.691 1.00 91.75 74 ASP A CA 1
ATOM 540 C C . ASP A 1 74 ? -14.798 -11.447 0.247 1.00 91.75 74 ASP A C 1
ATOM 542 O O . ASP A 1 74 ? -15.031 -11.072 -0.906 1.00 91.75 74 ASP A O 1
ATOM 546 N N . ASP A 1 75 ? -15.748 -11.549 1.179 1.00 91.25 75 ASP A N 1
ATOM 547 C CA . ASP A 1 75 ? -17.177 -11.328 0.938 1.00 91.25 75 ASP A CA 1
ATOM 548 C C . ASP A 1 75 ? -17.612 -9.857 1.112 1.00 91.25 75 ASP A C 1
ATOM 550 O O . ASP A 1 75 ? -18.768 -9.517 0.855 1.00 91.25 75 ASP A O 1
ATOM 554 N N . ILE A 1 76 ? -16.716 -8.956 1.538 1.00 93.19 76 ILE A N 1
ATOM 555 C CA . ILE A 1 76 ? -17.033 -7.533 1.743 1.00 93.19 76 ILE A CA 1
ATOM 556 C C . ILE A 1 76 ? -17.034 -6.811 0.389 1.00 93.19 76 ILE A C 1
ATOM 558 O O . ILE A 1 76 ? -15.988 -6.772 -0.258 1.00 93.19 76 ILE A O 1
ATOM 562 N N . PRO A 1 77 ? -18.136 -6.193 -0.069 1.00 94.06 77 PRO A N 1
ATOM 563 C CA . PRO A 1 77 ? -18.155 -5.497 -1.355 1.00 94.06 77 PRO A CA 1
ATOM 564 C C . PRO A 1 77 ? -17.159 -4.329 -1.412 1.00 94.06 77 PRO A C 1
ATOM 566 O O . PRO A 1 77 ? -17.076 -3.524 -0.485 1.00 94.06 77 PRO A O 1
ATOM 569 N N . ASN A 1 78 ? -16.427 -4.251 -2.522 1.00 93.62 78 ASN A N 1
ATOM 570 C CA . ASN A 1 78 ? -15.448 -3.206 -2.850 1.00 93.62 78 ASN A CA 1
ATOM 571 C C . ASN A 1 78 ? -15.548 -2.831 -4.347 1.00 93.62 78 ASN A C 1
ATOM 573 O O . ASN A 1 78 ? -14.566 -2.470 -4.992 1.00 93.62 78 ASN A O 1
ATOM 577 N N . ASP A 1 79 ? -16.741 -2.996 -4.919 1.00 93.31 79 ASP A N 1
ATOM 578 C CA . ASP A 1 79 ? -17.064 -2.809 -6.336 1.00 93.31 79 ASP A CA 1
ATOM 579 C C . ASP A 1 79 ? -17.039 -1.342 -6.780 1.00 93.31 79 ASP A C 1
ATOM 581 O O . ASP A 1 79 ? -16.899 -1.070 -7.968 1.00 93.31 79 ASP A O 1
ATOM 585 N N . HIS A 1 80 ? -17.100 -0.397 -5.839 1.00 94.75 80 HIS A N 1
ATOM 586 C CA . HIS A 1 80 ? -16.890 1.028 -6.105 1.00 94.75 80 HIS A CA 1
ATOM 587 C C . HIS A 1 80 ? -15.430 1.387 -6.415 1.00 94.75 80 HIS A C 1
ATOM 589 O O . HIS A 1 80 ? -15.169 2.488 -6.896 1.00 94.75 80 HIS A O 1
ATOM 595 N N . LEU A 1 81 ? -14.476 0.496 -6.122 1.00 95.31 81 LEU A N 1
ATOM 596 C CA . LEU A 1 81 ? -13.055 0.741 -6.347 1.00 95.31 81 LEU A CA 1
ATOM 597 C C . LEU A 1 81 ? -12.611 0.188 -7.700 1.00 95.31 81 LEU A C 1
ATOM 599 O O . LEU A 1 81 ? -12.372 -1.015 -7.854 1.00 95.31 81 LEU A O 1
ATOM 603 N N . GLU A 1 82 ? -12.382 1.089 -8.646 1.00 94.12 82 GLU A N 1
ATOM 604 C CA . GLU A 1 82 ? -11.937 0.733 -9.991 1.00 94.12 82 GLU A CA 1
ATOM 605 C C . GLU A 1 82 ? -10.544 0.058 -10.006 1.00 94.12 82 GLU A C 1
ATOM 607 O O . GLU A 1 82 ? -9.654 0.388 -9.199 1.00 94.12 82 GLU A O 1
ATOM 612 N N . PRO A 1 83 ? -10.317 -0.905 -10.921 1.00 94.94 83 PRO A N 1
ATOM 613 C CA . PRO A 1 83 ? -9.007 -1.514 -11.119 1.00 94.94 83 PRO A CA 1
ATOM 614 C C . PRO A 1 83 ? -8.002 -0.511 -11.700 1.00 94.94 83 PRO A C 1
ATOM 616 O O . PRO A 1 83 ? -8.365 0.499 -12.302 1.00 94.94 83 PRO A O 1
ATOM 619 N N . PHE A 1 84 ? -6.706 -0.799 -11.551 1.00 95.00 84 PHE A N 1
ATOM 620 C CA . PHE A 1 84 ? -5.673 0.033 -12.162 1.00 95.00 84 PHE A CA 1
ATOM 621 C C . PHE A 1 84 ? -5.719 -0.063 -13.692 1.00 95.00 84 PHE A C 1
ATOM 623 O O . PHE A 1 84 ? -5.541 -1.140 -14.264 1.00 95.00 84 PHE A O 1
ATOM 630 N N . GLU A 1 85 ? -5.872 1.077 -14.364 1.00 94.94 85 GLU A N 1
ATOM 631 C CA . GLU A 1 85 ? -5.761 1.161 -15.818 1.00 94.94 85 GLU A CA 1
ATOM 632 C C . GLU A 1 85 ? -4.328 1.508 -16.247 1.00 94.94 85 GLU A C 1
ATOM 634 O O . GLU A 1 85 ? -3.817 2.610 -16.009 1.00 94.94 85 GLU A O 1
ATOM 639 N N . HIS A 1 86 ? -3.665 0.582 -16.935 1.00 92.19 86 HIS A N 1
ATOM 640 C CA . HIS A 1 86 ? -2.335 0.818 -17.497 1.00 92.19 86 HIS A CA 1
ATOM 641 C C . HIS A 1 86 ? -2.356 1.915 -18.570 1.00 92.19 86 HIS A C 1
ATOM 643 O O . HIS A 1 86 ? -3.247 1.961 -19.414 1.00 92.19 86 HIS A O 1
ATOM 649 N N . SER A 1 87 ? -1.334 2.778 -18.592 1.00 93.06 87 SER A N 1
ATOM 650 C CA . SER A 1 87 ? -1.255 3.862 -19.593 1.00 93.06 87 SER A CA 1
ATOM 651 C C . SER A 1 87 ? -0.843 3.377 -20.984 1.00 93.06 87 SER A C 1
ATOM 653 O O . SER A 1 87 ? -0.908 4.138 -21.949 1.00 93.06 87 SER A O 1
ATOM 655 N N . GLY A 1 88 ? -0.327 2.149 -21.082 1.00 91.62 88 GLY A N 1
ATOM 656 C CA . GLY A 1 88 ? 0.339 1.634 -22.279 1.00 91.62 88 GLY A CA 1
ATOM 657 C C . GLY A 1 88 ? 1.734 2.228 -22.528 1.00 91.62 88 GLY A C 1
ATOM 658 O O . GLY A 1 88 ? 2.367 1.883 -23.521 1.00 91.62 88 GLY A O 1
ATOM 659 N N . LEU A 1 89 ? 2.236 3.107 -21.648 1.00 88.81 89 LEU A N 1
ATOM 660 C CA . LEU A 1 89 ? 3.599 3.654 -21.731 1.00 88.81 89 LEU A CA 1
ATOM 661 C C . LEU A 1 89 ? 4.658 2.710 -21.149 1.00 88.81 89 LEU A C 1
ATOM 663 O O . LEU A 1 89 ? 5.849 2.910 -21.372 1.00 88.81 89 LEU A O 1
ATOM 667 N N . TRP A 1 90 ? 4.246 1.734 -20.347 1.00 89.50 90 TRP A N 1
ATOM 668 C CA . TRP A 1 90 ? 5.132 0.750 -19.743 1.00 89.50 90 TRP A CA 1
ATOM 669 C C . TRP A 1 90 ? 4.816 -0.638 -20.307 1.00 89.50 90 TRP A C 1
ATOM 671 O O . TRP A 1 90 ? 3.648 -0.981 -20.479 1.00 89.50 90 TRP A O 1
ATOM 681 N N . ASP A 1 91 ? 5.853 -1.428 -20.588 1.00 87.44 91 ASP A N 1
ATOM 682 C CA . ASP A 1 91 ? 5.750 -2.808 -21.071 1.00 87.44 91 ASP A CA 1
ATOM 683 C C . ASP A 1 91 ? 6.765 -3.716 -20.356 1.00 87.44 91 ASP A C 1
ATOM 685 O O . ASP A 1 91 ? 7.747 -3.236 -19.791 1.00 87.44 91 ASP A O 1
ATOM 689 N N . GLU A 1 92 ? 6.565 -5.036 -20.397 1.00 86.31 92 GLU A N 1
ATOM 690 C CA . GLU A 1 92 ? 7.372 -6.005 -19.635 1.00 86.31 92 GLU A CA 1
ATOM 691 C C . GLU A 1 92 ? 8.874 -5.971 -19.950 1.00 86.31 92 GLU A C 1
ATOM 693 O O . GLU A 1 92 ? 9.693 -6.316 -19.096 1.00 86.31 92 GLU A O 1
ATOM 698 N N . THR A 1 93 ? 9.288 -5.508 -21.136 1.00 83.62 93 THR A N 1
ATOM 699 C CA . THR A 1 93 ? 10.724 -5.420 -21.465 1.00 83.62 93 THR A CA 1
ATOM 700 C C . THR A 1 93 ? 11.457 -4.362 -20.630 1.00 83.62 93 THR A C 1
ATOM 702 O O . THR A 1 93 ? 12.688 -4.308 -20.633 1.00 83.62 93 THR A O 1
ATOM 705 N N . LEU A 1 94 ? 10.710 -3.535 -19.890 1.00 85.38 94 LEU A N 1
ATOM 706 C CA . LEU A 1 94 ? 11.201 -2.498 -18.989 1.00 85.38 94 LEU A CA 1
ATOM 707 C C . LEU A 1 94 ? 11.470 -2.990 -17.556 1.00 85.38 94 LEU A C 1
ATOM 709 O O . LEU A 1 94 ? 11.982 -2.209 -16.751 1.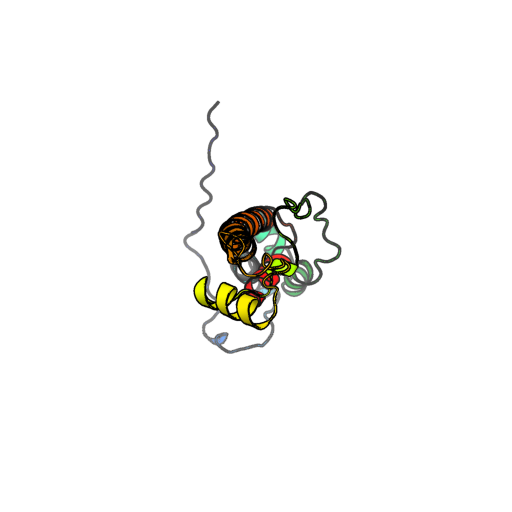00 85.38 94 LEU A O 1
ATOM 713 N N . ILE A 1 95 ? 11.156 -4.254 -17.235 1.00 83.12 95 ILE A N 1
ATOM 714 C CA . ILE A 1 95 ? 11.291 -4.811 -15.877 1.00 83.12 95 ILE A CA 1
ATOM 715 C C . ILE A 1 95 ? 12.756 -4.977 -15.440 1.00 83.12 95 ILE A C 1
ATOM 717 O O . ILE A 1 95 ? 13.117 -4.639 -14.317 1.00 83.12 95 ILE A O 1
ATOM 721 N N . ASN A 1 96 ? 13.617 -5.457 -16.341 1.00 79.25 96 ASN A N 1
ATOM 722 C CA . ASN A 1 96 ? 15.015 -5.772 -16.056 1.00 79.25 96 ASN A CA 1
ATOM 723 C C . ASN A 1 96 ? 15.911 -4.706 -16.670 1.00 79.25 96 ASN A C 1
ATOM 725 O O . ASN A 1 96 ? 16.169 -4.727 -17.877 1.00 79.25 96 ASN A O 1
ATOM 729 N N . PHE A 1 97 ? 16.393 -3.779 -15.841 1.00 77.50 97 PHE A N 1
ATOM 730 C CA . PHE A 1 97 ? 17.102 -2.613 -16.341 1.00 77.50 97 PHE A CA 1
ATOM 731 C C . PHE A 1 97 ? 18.577 -2.548 -15.945 1.00 77.50 97 PHE A C 1
ATOM 733 O O . PHE A 1 97 ? 18.919 -2.825 -14.794 1.00 77.50 97 PHE A O 1
ATOM 740 N N . PRO A 1 98 ? 19.475 -2.163 -16.872 1.00 82.88 98 PRO A N 1
ATOM 741 C CA . PRO A 1 98 ? 20.878 -1.962 -16.546 1.00 82.88 98 PRO A CA 1
ATOM 742 C C . PRO A 1 98 ? 21.058 -0.817 -15.536 1.00 82.88 98 PRO A C 1
ATOM 744 O O . PRO A 1 98 ? 20.331 0.177 -15.587 1.00 82.88 98 PRO A O 1
ATOM 747 N N . PRO A 1 99 ? 22.084 -0.889 -14.670 1.00 84.94 99 PRO A N 1
ATOM 748 C CA . PRO A 1 99 ? 22.313 0.103 -13.615 1.00 84.94 99 PRO A CA 1
ATOM 749 C C . PRO A 1 99 ? 22.673 1.495 -14.155 1.00 84.94 99 PRO A C 1
ATOM 751 O O . PRO A 1 99 ? 22.663 2.476 -13.415 1.00 84.94 99 PRO A O 1
ATOM 754 N N . SER A 1 100 ? 23.042 1.603 -15.435 1.00 89.19 100 SER A N 1
ATOM 755 C CA . SER A 1 100 ? 23.421 2.864 -16.063 1.00 89.19 100 SER A CA 1
ATOM 756 C C . SER A 1 100 ? 23.259 2.821 -17.583 1.00 89.19 100 SER A C 1
ATOM 758 O O . SER A 1 100 ? 23.214 1.752 -18.198 1.00 89.19 100 SER A O 1
ATOM 760 N N . ARG A 1 101 ? 23.226 4.003 -18.212 1.00 89.69 101 ARG A N 1
ATOM 761 C CA . ARG A 1 101 ? 23.213 4.122 -19.678 1.00 89.69 101 ARG A CA 1
ATOM 762 C C . ARG A 1 101 ? 24.457 3.485 -20.324 1.00 89.69 101 ARG A C 1
ATOM 764 O O . ARG A 1 101 ? 24.262 2.744 -21.282 1.00 89.69 101 ARG A O 1
ATOM 771 N N . PRO A 1 102 ? 25.700 3.714 -19.837 1.00 92.06 102 PRO A N 1
ATOM 772 C CA . PRO A 1 102 ? 26.871 2.998 -20.346 1.00 92.06 102 PRO A CA 1
ATOM 773 C C . PRO A 1 102 ? 26.705 1.476 -20.309 1.00 92.06 102 PRO A C 1
ATOM 775 O O . PRO A 1 102 ? 26.907 0.830 -21.333 1.00 92.06 102 PRO A O 1
ATOM 778 N N . ALA A 1 103 ? 26.217 0.921 -19.193 1.00 90.25 103 ALA A N 1
ATOM 779 C CA . ALA A 1 103 ? 25.975 -0.517 -19.072 1.00 90.25 103 ALA A CA 1
ATOM 780 C C . ALA A 1 103 ? 24.937 -1.022 -20.092 1.00 90.25 103 ALA A C 1
ATOM 782 O O . ALA A 1 103 ? 25.109 -2.098 -20.664 1.00 90.25 103 ALA A O 1
ATOM 783 N N . ALA A 1 104 ? 23.892 -0.232 -20.371 1.00 90.38 104 ALA A N 1
ATOM 784 C CA . ALA A 1 104 ? 22.908 -0.545 -21.407 1.00 90.38 104 ALA A CA 1
ATOM 785 C C . ALA A 1 104 ? 23.546 -0.640 -22.800 1.00 90.38 104 ALA A C 1
ATOM 787 O O . ALA A 1 104 ? 23.306 -1.596 -23.538 1.00 90.38 104 ALA A O 1
ATOM 788 N N . THR A 1 105 ? 24.373 0.346 -23.160 1.00 90.56 105 THR A N 1
ATOM 789 C CA . THR A 1 105 ? 25.004 0.406 -24.484 1.00 90.56 105 THR A CA 1
ATOM 790 C C . THR A 1 105 ? 26.128 -0.612 -24.654 1.00 90.56 105 THR A C 1
ATOM 792 O O . THR A 1 105 ? 26.217 -1.206 -25.720 1.00 90.56 105 THR A O 1
ATOM 795 N N . GLU A 1 106 ? 26.926 -0.886 -23.618 1.00 92.81 106 GLU A N 1
ATOM 796 C CA . GLU A 1 106 ? 27.969 -1.926 -23.649 1.00 92.81 106 GLU A CA 1
ATOM 797 C C . GLU A 1 106 ? 27.371 -3.330 -23.804 1.00 92.81 106 GLU A C 1
ATOM 799 O O . GLU A 1 106 ? 27.908 -4.174 -24.525 1.00 92.81 106 GLU A O 1
ATOM 804 N N . LEU A 1 107 ? 26.244 -3.598 -23.133 1.00 90.31 107 LEU A N 1
ATOM 805 C CA . LEU A 1 107 ? 25.520 -4.856 -23.292 1.00 90.31 107 LEU A CA 1
ATOM 806 C C . LEU A 1 107 ? 25.001 -5.010 -24.724 1.00 90.31 107 LEU A C 1
ATOM 808 O O . LEU A 1 107 ? 25.131 -6.085 -25.313 1.00 90.31 107 LEU A O 1
ATOM 812 N N . ALA A 1 108 ? 24.446 -3.930 -25.276 1.00 93.06 108 ALA A N 1
ATOM 813 C CA . ALA A 1 108 ? 23.923 -3.918 -26.630 1.00 93.06 108 ALA A CA 1
ATOM 814 C C . ALA A 1 108 ? 25.014 -4.044 -27.696 1.00 93.06 108 ALA A C 1
ATOM 816 O O . ALA A 1 108 ? 24.799 -4.721 -28.693 1.00 93.06 108 ALA A O 1
ATOM 817 N N . GLU A 1 109 ? 26.197 -3.475 -27.467 1.00 93.00 109 GLU A N 1
ATOM 818 C CA . GLU A 1 109 ? 27.360 -3.637 -28.344 1.00 93.00 109 GLU A CA 1
ATOM 819 C C . GLU A 1 109 ? 27.781 -5.097 -28.469 1.00 93.00 109 GLU A C 1
ATOM 821 O O . GLU A 1 109 ? 28.000 -5.599 -29.567 1.00 93.00 109 GLU A O 1
ATOM 826 N N . LYS A 1 110 ? 27.822 -5.811 -27.341 1.00 93.12 110 LYS A N 1
ATOM 827 C CA . LYS A 1 110 ? 28.229 -7.220 -27.309 1.00 93.12 110 LYS A CA 1
ATOM 828 C C . LYS A 1 110 ? 27.196 -8.155 -27.933 1.00 93.12 110 LYS A C 1
ATOM 830 O O . LYS A 1 110 ? 27.563 -9.226 -28.404 1.00 93.12 110 LYS A O 1
ATOM 835 N N . ARG A 1 111 ? 25.910 -7.798 -27.872 1.00 93.06 111 ARG A N 1
ATOM 836 C CA . ARG A 1 111 ? 24.793 -8.684 -28.250 1.00 93.06 111 ARG A CA 1
ATOM 837 C C . ARG A 1 111 ? 24.097 -8.297 -29.555 1.00 93.06 111 ARG A C 1
ATOM 839 O O . ARG A 1 111 ? 23.333 -9.097 -30.080 1.00 93.06 111 ARG A O 1
ATOM 846 N N . GLY A 1 112 ? 24.322 -7.088 -30.064 1.00 93.25 112 GLY A N 1
ATOM 847 C CA . GLY A 1 112 ? 23.556 -6.510 -31.173 1.00 93.25 112 GLY A CA 1
ATOM 848 C C . GLY A 1 112 ? 22.146 -6.034 -30.784 1.00 93.25 112 GLY A C 1
ATOM 849 O O . GLY A 1 112 ? 21.398 -5.531 -31.625 1.00 93.25 112 GLY A O 1
ATOM 850 N N . GLU A 1 113 ? 21.761 -6.164 -29.516 1.00 92.31 113 GLU A N 1
ATOM 851 C CA . GLU A 1 113 ? 20.472 -5.726 -28.987 1.00 92.31 113 GLU A CA 1
ATOM 852 C C . GLU A 1 113 ? 20.547 -5.465 -27.483 1.00 92.31 113 GLU A C 1
ATOM 854 O O . GLU A 1 113 ? 21.336 -6.073 -26.756 1.00 92.31 113 GLU A O 1
ATOM 859 N N . GLY A 1 114 ? 19.704 -4.557 -27.005 1.00 89.25 114 GLY A N 1
ATOM 860 C CA . GLY A 1 114 ? 19.579 -4.240 -25.591 1.00 89.25 114 GLY A CA 1
ATOM 861 C C . GLY A 1 114 ? 18.202 -3.675 -25.297 1.00 89.25 114 GLY A C 1
ATOM 862 O O . GLY A 1 114 ? 17.649 -2.928 -26.100 1.00 89.25 114 GLY A O 1
ATOM 863 N N . MET A 1 115 ? 17.645 -4.034 -24.139 1.00 88.62 115 MET A N 1
ATOM 864 C CA . MET A 1 115 ? 16.361 -3.508 -23.662 1.00 88.62 115 MET A CA 1
ATOM 865 C C . MET A 1 115 ? 15.196 -3.669 -24.662 1.00 88.62 115 MET A C 1
ATOM 867 O O . MET A 1 115 ? 14.380 -2.764 -24.852 1.00 88.62 115 MET A O 1
ATOM 871 N N . GLY A 1 116 ? 15.167 -4.815 -25.348 1.00 89.06 116 GLY A N 1
ATOM 872 C CA . GLY A 1 116 ? 14.137 -5.152 -26.333 1.00 89.06 116 GLY A CA 1
ATOM 873 C C . GLY A 1 116 ? 14.281 -4.454 -27.690 1.00 89.06 116 GLY A C 1
ATOM 874 O O . GLY A 1 116 ? 13.409 -4.613 -28.539 1.00 89.06 116 GLY A O 1
ATOM 875 N N . VAL A 1 117 ? 15.358 -3.693 -27.927 1.00 92.88 117 VAL A N 1
ATOM 876 C CA . VAL A 1 117 ? 15.603 -3.008 -29.206 1.00 92.88 117 VAL A CA 1
ATOM 877 C C . VAL A 1 117 ? 16.965 -3.368 -29.799 1.00 92.88 117 VAL A C 1
ATOM 879 O O . VAL A 1 117 ? 17.956 -3.543 -29.088 1.00 92.88 117 VAL A O 1
ATOM 882 N N . LYS A 1 118 ? 17.027 -3.462 -31.131 1.00 94.94 118 LYS A N 1
ATOM 883 C CA . LYS A 1 118 ? 18.263 -3.756 -31.871 1.00 94.94 118 LYS A CA 1
ATOM 884 C C . LYS A 1 118 ? 19.117 -2.505 -32.056 1.00 94.94 118 LYS A C 1
ATOM 886 O O . LYS A 1 118 ? 18.590 -1.405 -32.248 1.00 94.94 118 LYS A O 1
ATOM 891 N N . VAL A 1 119 ? 20.437 -2.683 -32.055 1.00 96.44 119 VAL A N 1
ATOM 892 C CA . VAL A 1 119 ? 21.356 -1.634 -32.522 1.00 96.44 119 VAL A CA 1
ATOM 893 C C . VAL A 1 119 ? 21.228 -1.477 -34.040 1.00 96.44 119 VAL A C 1
ATOM 895 O O . VAL A 1 119 ? 20.749 -2.372 -34.741 1.00 96.44 119 VAL A O 1
ATOM 898 N N . LYS A 1 120 ? 21.623 -0.319 -34.575 1.00 95.81 120 LYS A N 1
ATOM 899 C CA . LYS A 1 120 ? 21.690 -0.135 -36.037 1.00 95.81 120 LYS A CA 1
ATOM 900 C C . LYS A 1 120 ? 22.854 -0.952 -36.616 1.00 95.81 120 LYS A C 1
ATOM 902 O O . LYS A 1 120 ? 23.690 -1.410 -35.855 1.00 95.81 120 LYS A O 1
ATOM 907 N N . PRO A 1 121 ? 22.984 -1.120 -37.941 1.00 94.62 121 PRO A N 1
ATOM 908 C CA . PRO A 1 121 ? 24.195 -1.708 -38.510 1.00 94.62 121 PRO A CA 1
ATOM 909 C C . PRO A 1 121 ? 25.461 -0.932 -38.119 1.00 94.62 121 PRO A C 1
ATOM 911 O O . PRO A 1 121 ? 25.414 0.272 -37.841 1.00 94.62 121 PRO A O 1
ATOM 914 N N . GLU A 1 122 ? 26.596 -1.623 -38.083 1.00 90.88 122 GLU A N 1
ATOM 915 C CA . GLU A 1 122 ? 27.899 -1.000 -37.850 1.00 90.88 122 GLU A CA 1
ATOM 916 C C . GLU A 1 122 ? 28.215 0.025 -38.958 1.00 90.88 122 GLU A C 1
ATOM 918 O O . GLU A 1 122 ? 27.772 -0.110 -40.099 1.00 90.88 122 GLU A O 1
ATOM 923 N N . GLY A 1 123 ? 28.913 1.109 -38.611 1.00 90.75 123 GLY A N 1
ATOM 924 C CA . GLY A 1 123 ? 29.221 2.204 -39.542 1.00 90.75 123 GLY A CA 1
ATOM 925 C C . GLY A 1 123 ? 28.066 3.180 -39.819 1.00 90.75 123 GLY A C 1
ATOM 926 O O . GLY A 1 123 ? 28.291 4.244 -40.396 1.00 90.75 123 GLY A O 1
ATOM 927 N N . VAL A 1 124 ? 26.839 2.889 -39.369 1.00 93.62 124 VAL A N 1
ATOM 928 C CA . VAL A 1 124 ? 25.711 3.833 -39.444 1.00 93.62 124 VAL A CA 1
ATOM 929 C C . VAL A 1 124 ? 25.806 4.866 -38.319 1.00 93.62 124 VAL A C 1
ATOM 931 O O . VAL A 1 124 ? 26.028 4.530 -37.154 1.00 93.62 124 VAL A O 1
ATOM 934 N N . ASN A 1 125 ? 25.583 6.144 -38.648 1.00 93.69 125 ASN A N 1
ATOM 935 C CA . ASN A 1 125 ? 25.617 7.229 -37.666 1.00 93.69 125 ASN A CA 1
ATOM 936 C C . ASN A 1 125 ? 24.650 6.974 -36.493 1.00 93.69 125 ASN A C 1
ATOM 938 O O . ASN A 1 125 ? 23.492 6.578 -36.675 1.00 93.69 125 ASN A O 1
ATOM 942 N N . ARG A 1 126 ? 25.130 7.263 -35.278 1.00 92.56 126 ARG A N 1
ATOM 943 C CA . ARG A 1 126 ? 24.439 7.003 -34.009 1.00 92.56 126 ARG A CA 1
ATOM 944 C C . ARG A 1 126 ? 23.973 5.543 -33.905 1.00 92.56 126 ARG A C 1
ATOM 946 O O . ARG A 1 126 ? 22.796 5.269 -33.665 1.00 92.56 126 ARG A O 1
ATOM 953 N N . HIS A 1 127 ? 24.913 4.621 -34.105 1.00 92.88 127 HIS A N 1
ATOM 954 C CA . HIS A 1 127 ? 24.716 3.171 -34.053 1.00 92.88 127 HIS A CA 1
ATOM 955 C C . HIS A 1 127 ? 23.930 2.709 -32.804 1.00 92.88 127 HIS A C 1
ATOM 957 O O . HIS A 1 127 ? 22.960 1.960 -32.921 1.00 92.88 127 HIS A O 1
ATOM 963 N N . MET A 1 128 ? 24.265 3.271 -31.633 1.00 94.38 128 MET A N 1
ATOM 964 C CA . MET A 1 128 ? 23.636 2.970 -30.333 1.00 94.38 128 MET A CA 1
ATOM 965 C C . MET A 1 128 ? 22.379 3.788 -30.003 1.00 94.38 128 MET A C 1
ATOM 967 O O . MET A 1 128 ? 21.814 3.629 -28.920 1.00 94.38 128 MET A O 1
ATOM 971 N N . GLN A 1 129 ? 21.934 4.685 -30.892 1.00 95.06 129 GLN A N 1
ATOM 972 C CA . GLN A 1 129 ? 20.817 5.590 -30.593 1.00 95.06 129 GLN A CA 1
ATOM 973 C C . GLN A 1 129 ? 19.543 4.861 -30.146 1.00 95.06 129 GLN A C 1
ATOM 975 O O . GLN A 1 129 ? 18.992 5.294 -29.141 1.00 95.06 129 GLN A O 1
ATOM 980 N N . PRO A 1 130 ? 19.091 3.760 -30.789 1.00 95.38 130 PRO A N 1
ATOM 981 C CA . PRO A 1 130 ? 17.851 3.097 -30.382 1.00 95.38 130 PRO A CA 1
ATOM 982 C C . PRO A 1 130 ? 17.873 2.633 -28.921 1.00 95.38 130 PRO A C 1
ATOM 984 O O . PRO A 1 130 ? 16.911 2.840 -28.189 1.00 95.38 130 PRO A O 1
ATOM 987 N N . VAL A 1 131 ? 19.001 2.076 -28.473 1.00 93.75 131 VAL A N 1
ATOM 988 C CA . VAL A 1 131 ? 19.187 1.616 -27.088 1.00 93.75 131 VAL A CA 1
ATOM 989 C C . VAL A 1 131 ? 19.251 2.805 -26.131 1.00 93.75 131 VAL A C 1
ATOM 991 O O . VAL A 1 131 ? 18.654 2.769 -25.059 1.00 93.75 131 VAL A O 1
ATOM 994 N N . SER A 1 132 ? 19.921 3.894 -26.524 1.00 93.94 132 SER A N 1
ATOM 995 C CA . SER A 1 132 ? 19.955 5.119 -25.719 1.00 93.94 132 SER A CA 1
ATOM 996 C C . SER A 1 132 ? 18.579 5.786 -25.606 1.00 93.94 132 SER A C 1
ATOM 998 O O . SER A 1 132 ? 18.229 6.265 -24.531 1.00 93.94 132 SER A O 1
ATOM 1000 N N . ASP A 1 133 ? 17.793 5.823 -26.681 1.00 94.69 133 ASP A N 1
ATOM 1001 C CA . ASP A 1 133 ? 16.431 6.371 -26.677 1.00 94.69 133 ASP A CA 1
ATOM 1002 C C . ASP A 1 133 ? 15.526 5.520 -25.791 1.00 94.69 133 ASP A C 1
ATOM 1004 O O . ASP A 1 133 ? 14.801 6.048 -24.946 1.00 94.69 133 ASP A O 1
ATOM 1008 N N . ARG A 1 134 ? 15.640 4.193 -25.910 1.00 93.75 134 ARG A N 1
ATOM 1009 C CA . ARG A 1 134 ? 14.939 3.254 -25.037 1.00 93.75 134 ARG A CA 1
ATOM 1010 C C . ARG A 1 134 ? 15.345 3.446 -23.571 1.00 93.75 134 ARG A C 1
ATOM 1012 O O . ARG A 1 134 ? 14.476 3.377 -22.706 1.00 93.75 134 ARG A O 1
ATOM 1019 N N . PHE A 1 135 ? 16.617 3.762 -23.283 1.00 93.06 135 PHE A N 1
ATOM 1020 C CA . PHE A 1 135 ? 17.100 4.087 -21.930 1.00 93.06 135 PHE A CA 1
ATOM 1021 C C . PHE A 1 135 ? 16.343 5.256 -21.304 1.00 93.06 135 PHE A C 1
ATOM 1023 O O . PHE A 1 135 ? 15.833 5.163 -20.187 1.00 93.06 135 PHE A O 1
ATOM 1030 N N . PHE A 1 136 ? 16.232 6.363 -22.032 1.00 93.00 136 PHE A N 1
ATOM 1031 C CA . PHE A 1 136 ? 15.530 7.540 -21.527 1.00 93.00 136 PHE A CA 1
ATOM 1032 C C . PHE A 1 136 ? 14.011 7.368 -21.518 1.00 93.00 136 PHE A C 1
ATOM 1034 O O . PHE A 1 136 ? 13.351 7.895 -20.619 1.00 93.00 136 PHE A O 1
ATOM 1041 N N . TYR A 1 137 ? 13.462 6.611 -22.472 1.00 93.62 137 TYR A N 1
ATOM 1042 C CA . TYR A 1 137 ? 12.052 6.239 -22.468 1.00 93.62 137 TYR A CA 1
ATOM 1043 C C . TYR A 1 137 ? 11.690 5.474 -21.199 1.00 93.62 137 TYR A C 1
ATOM 1045 O O . TYR A 1 137 ? 10.737 5.851 -20.528 1.00 93.62 137 TYR A O 1
ATOM 1053 N N . TRP A 1 138 ? 12.470 4.459 -20.825 1.00 91.62 138 TRP A N 1
ATOM 1054 C CA . TRP A 1 138 ? 12.285 3.726 -19.572 1.00 91.62 138 TRP A CA 1
ATOM 1055 C C . TRP A 1 138 ? 12.310 4.641 -18.351 1.00 91.62 138 TRP A C 1
ATOM 1057 O O . TRP A 1 138 ? 11.397 4.600 -17.533 1.00 91.62 138 TRP A O 1
ATOM 1067 N N . LEU A 1 139 ? 13.325 5.508 -18.244 1.00 89.69 139 LEU A N 1
ATOM 1068 C CA . LEU A 1 139 ? 13.471 6.390 -17.084 1.00 89.69 139 LEU A CA 1
ATOM 1069 C C . LEU A 1 139 ? 12.216 7.251 -16.882 1.00 89.69 139 LEU A C 1
ATOM 1071 O O . LEU A 1 139 ? 11.803 7.510 -15.755 1.00 89.69 139 LEU A O 1
ATOM 1075 N N . ARG A 1 140 ? 11.606 7.696 -17.986 1.00 91.81 140 ARG A N 1
ATOM 1076 C CA . ARG A 1 140 ? 10.377 8.492 -17.970 1.00 91.81 140 ARG A CA 1
ATOM 1077 C C . ARG A 1 140 ? 9.128 7.641 -17.754 1.00 91.81 140 ARG A C 1
ATOM 1079 O O . ARG A 1 140 ? 8.343 7.979 -16.876 1.00 91.81 140 ARG A O 1
ATOM 1086 N N . SER A 1 141 ? 8.939 6.583 -18.538 1.00 92.62 141 SER A N 1
ATOM 1087 C CA . SER A 1 141 ? 7.753 5.717 -18.488 1.00 92.62 141 SER A CA 1
ATOM 1088 C C . SER A 1 141 ? 7.611 5.037 -17.133 1.00 92.62 141 SER A C 1
ATOM 1090 O O . SER A 1 141 ? 6.562 5.173 -16.518 1.00 92.62 141 SER A O 1
ATOM 1092 N N . THR A 1 142 ? 8.672 4.415 -16.613 1.00 89.62 142 THR A N 1
ATOM 1093 C CA . THR A 1 142 ? 8.666 3.774 -15.292 1.00 89.62 142 THR A CA 1
ATOM 1094 C C . THR A 1 142 ? 8.365 4.789 -14.195 1.00 89.62 142 THR A C 1
ATOM 1096 O O . THR A 1 142 ? 7.477 4.561 -13.387 1.00 89.62 142 THR A O 1
ATOM 1099 N N . LEU A 1 143 ? 9.018 5.958 -14.194 1.00 90.69 143 LEU A N 1
ATOM 1100 C CA . LEU A 1 143 ? 8.743 6.989 -13.187 1.00 90.69 143 LEU A CA 1
ATOM 1101 C C . LEU A 1 143 ? 7.279 7.452 -13.208 1.00 90.69 143 LEU A C 1
ATOM 1103 O O . LEU A 1 143 ? 6.683 7.651 -12.151 1.00 90.69 143 LEU A O 1
ATOM 1107 N N . LEU A 1 144 ? 6.714 7.675 -14.397 1.00 93.31 144 LEU A N 1
ATOM 1108 C CA . LEU A 1 144 ? 5.330 8.120 -14.543 1.00 93.31 144 LEU A CA 1
ATOM 1109 C C . LEU A 1 144 ? 4.345 7.014 -14.156 1.00 93.31 144 LEU A C 1
ATOM 1111 O O . LEU A 1 144 ? 3.425 7.280 -13.389 1.00 93.31 144 LEU A O 1
ATOM 1115 N N . GLU A 1 145 ? 4.556 5.786 -14.628 1.00 93.69 145 GLU A N 1
ATOM 1116 C CA . GLU A 1 145 ? 3.654 4.666 -14.359 1.00 93.69 145 GLU A CA 1
ATOM 1117 C C . GLU A 1 145 ? 3.699 4.253 -12.884 1.00 93.69 145 GLU A C 1
ATOM 1119 O O . GLU A 1 145 ? 2.650 4.121 -12.264 1.00 93.69 145 GLU A O 1
ATOM 1124 N N . THR A 1 146 ? 4.884 4.179 -12.266 1.00 91.69 146 THR A N 1
ATOM 1125 C CA . THR A 1 146 ? 5.012 3.917 -10.822 1.00 91.69 146 THR A CA 1
ATOM 1126 C C . THR A 1 146 ? 4.308 4.988 -9.990 1.00 91.69 146 THR A C 1
ATOM 1128 O O . THR A 1 146 ? 3.665 4.664 -8.995 1.00 91.69 146 THR A O 1
ATOM 1131 N N . ARG A 1 147 ? 4.365 6.265 -10.395 1.00 94.56 147 ARG A N 1
ATOM 1132 C CA . ARG A 1 147 ? 3.598 7.327 -9.721 1.00 94.56 147 ARG A CA 1
ATOM 1133 C C . ARG A 1 147 ? 2.094 7.133 -9.882 1.00 94.56 147 ARG A C 1
ATOM 1135 O O . ARG A 1 147 ? 1.380 7.314 -8.906 1.00 94.56 147 ARG A O 1
ATOM 1142 N N . ARG A 1 148 ? 1.615 6.758 -11.074 1.00 95.94 148 ARG A N 1
ATOM 1143 C CA . ARG A 1 148 ? 0.188 6.473 -11.312 1.00 95.94 148 ARG A CA 1
ATOM 1144 C C . ARG A 1 148 ? -0.305 5.323 -10.440 1.00 95.94 148 ARG A C 1
ATOM 1146 O O . ARG A 1 148 ? -1.334 5.483 -9.799 1.00 95.94 148 ARG A O 1
ATOM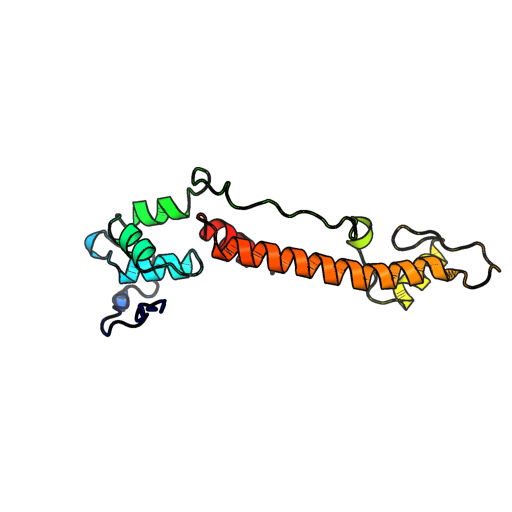 1153 N N . VAL A 1 149 ? 0.451 4.225 -10.369 1.00 94.50 149 VAL A N 1
ATOM 1154 C CA . VAL A 1 149 ? 0.150 3.101 -9.467 1.00 94.50 149 VAL A CA 1
ATOM 1155 C C . VAL A 1 149 ? 0.130 3.573 -8.014 1.00 94.50 149 VAL A C 1
ATOM 1157 O O . VAL A 1 149 ? -0.791 3.241 -7.281 1.00 94.50 149 VAL A O 1
ATOM 1160 N N . GLY A 1 150 ? 1.102 4.396 -7.606 1.00 93.94 150 GLY A N 1
ATOM 1161 C CA . GLY A 1 150 ? 1.154 4.950 -6.253 1.00 93.94 150 GLY A CA 1
ATOM 1162 C C . GLY A 1 150 ? -0.063 5.808 -5.895 1.00 93.94 150 GLY A C 1
ATOM 1163 O O . GLY A 1 150 ? -0.612 5.644 -4.811 1.00 93.94 150 GLY A O 1
ATOM 1164 N N . TYR A 1 151 ? -0.510 6.692 -6.793 1.00 95.12 151 TYR A N 1
ATOM 1165 C CA . TYR A 1 151 ? -1.715 7.502 -6.572 1.00 95.12 151 TYR A CA 1
ATOM 1166 C C . TYR A 1 151 ? -2.984 6.654 -6.556 1.00 95.12 151 TYR A C 1
ATOM 1168 O O . TYR A 1 151 ? -3.762 6.769 -5.616 1.00 95.12 151 TYR A O 1
ATOM 1176 N N . TRP A 1 152 ? -3.145 5.766 -7.540 1.00 96.25 152 TRP A N 1
ATOM 1177 C CA . TRP A 1 152 ? -4.273 4.837 -7.602 1.00 96.25 152 TRP A CA 1
ATOM 1178 C C . TRP A 1 152 ? -4.388 4.013 -6.318 1.00 96.25 152 TRP A C 1
ATOM 1180 O O . TRP A 1 152 ? -5.462 3.919 -5.731 1.00 96.25 152 TRP A O 1
ATOM 1190 N N . TRP A 1 153 ? -3.273 3.460 -5.839 1.00 95.25 153 TRP A N 1
ATOM 1191 C CA . TRP A 1 153 ? -3.299 2.651 -4.630 1.00 95.25 153 TRP A CA 1
ATOM 1192 C C . TRP A 1 153 ? -3.539 3.489 -3.371 1.00 95.25 153 TRP A C 1
ATOM 1194 O O . TRP A 1 153 ? -4.252 3.052 -2.474 1.00 95.25 153 TRP A O 1
ATOM 1204 N N . ALA A 1 154 ? -2.998 4.710 -3.304 1.00 93.62 154 ALA A N 1
ATOM 1205 C CA . ALA A 1 154 ? -3.258 5.625 -2.195 1.00 93.62 154 ALA A CA 1
ATOM 1206 C C . ALA A 1 154 ? -4.737 6.018 -2.092 1.00 93.62 154 ALA A C 1
ATOM 1208 O O . ALA A 1 154 ? -5.282 6.008 -0.994 1.00 93.62 154 ALA A O 1
ATOM 1209 N N . GLU A 1 155 ? -5.391 6.318 -3.215 1.00 93.50 155 GLU A N 1
ATOM 1210 C CA . GLU A 1 155 ? -6.838 6.569 -3.262 1.00 93.50 155 GLU A CA 1
ATOM 1211 C C . GLU A 1 155 ? -7.618 5.326 -2.820 1.00 93.50 155 GLU A C 1
ATOM 1213 O O . GLU A 1 155 ? -8.477 5.400 -1.945 1.00 93.50 155 GLU A O 1
ATOM 1218 N N . ARG A 1 156 ? -7.228 4.149 -3.319 1.00 94.44 156 ARG A N 1
ATOM 1219 C CA . ARG A 1 156 ? -7.835 2.874 -2.928 1.00 94.44 156 ARG A CA 1
ATOM 1220 C C . ARG A 1 156 ? -7.709 2.590 -1.424 1.00 94.44 156 ARG A C 1
ATOM 1222 O O . ARG A 1 156 ? -8.669 2.134 -0.814 1.00 94.44 156 ARG A O 1
ATOM 1229 N N . MET A 1 157 ? -6.568 2.909 -0.807 1.00 92.62 157 MET A N 1
ATOM 1230 C CA . MET A 1 157 ? -6.346 2.784 0.642 1.00 92.62 157 MET A CA 1
ATOM 1231 C C . MET A 1 157 ? -7.241 3.706 1.486 1.00 92.62 157 MET A C 1
ATOM 1233 O O . MET A 1 157 ? -7.511 3.375 2.639 1.00 92.62 157 MET A O 1
ATOM 1237 N N . LEU A 1 158 ? -7.682 4.847 0.943 1.00 90.94 158 LEU A N 1
ATOM 1238 C CA . LEU A 1 158 ? -8.569 5.786 1.639 1.00 90.94 158 LEU A CA 1
ATOM 1239 C C . LEU A 1 158 ? -10.033 5.335 1.611 1.00 90.94 158 LEU A C 1
ATOM 1241 O O . LEU A 1 158 ? -10.734 5.520 2.602 1.00 90.94 158 LEU A O 1
ATOM 1245 N N . ASP A 1 159 ? -10.461 4.724 0.506 1.00 92.25 159 ASP A N 1
ATOM 1246 C CA . ASP A 1 159 ? -11.877 4.439 0.244 1.00 92.25 159 ASP A CA 1
ATOM 1247 C C . ASP A 1 159 ? -12.246 2.949 0.378 1.00 92.25 159 ASP A C 1
ATOM 1249 O O . ASP A 1 159 ? -13.396 2.565 0.153 1.00 92.25 159 ASP A O 1
ATOM 1253 N N . THR A 1 160 ? -11.291 2.080 0.722 1.00 94.06 160 THR A N 1
ATOM 1254 C CA . THR A 1 160 ? -11.534 0.635 0.826 1.00 94.06 160 THR A CA 1
ATOM 1255 C C . THR A 1 160 ? -12.380 0.247 2.038 1.00 94.06 160 THR A C 1
ATOM 1257 O O . THR A 1 160 ? -12.161 0.704 3.158 1.00 94.06 160 THR A O 1
ATOM 1260 N N . HIS A 1 161 ? -13.297 -0.704 1.847 1.00 93.75 161 HIS A N 1
ATOM 1261 C CA . HIS A 1 161 ? -13.970 -1.396 2.951 1.00 93.75 161 HIS A CA 1
ATOM 1262 C C . HIS A 1 161 ? -13.152 -2.577 3.500 1.00 93.75 161 HIS A C 1
ATOM 1264 O O . HIS A 1 161 ? -13.568 -3.227 4.458 1.00 93.75 161 HIS A O 1
ATOM 1270 N N . ARG A 1 162 ? -11.987 -2.866 2.905 1.00 95.19 162 ARG A N 1
ATOM 1271 C CA . ARG A 1 162 ? -11.098 -3.989 3.240 1.00 95.19 162 ARG A CA 1
ATOM 1272 C C . ARG A 1 162 ? -9.721 -3.473 3.689 1.00 95.19 162 ARG A C 1
ATOM 1274 O O . ARG A 1 162 ? -8.711 -3.730 3.037 1.00 95.19 162 ARG A O 1
ATOM 1281 N N . PRO A 1 163 ? -9.631 -2.721 4.798 1.00 94.38 163 PRO A N 1
ATOM 1282 C CA . PRO A 1 163 ? -8.401 -2.019 5.170 1.00 94.38 163 PRO A CA 1
ATOM 1283 C C . PRO A 1 163 ? -7.222 -2.957 5.477 1.00 94.38 163 PRO A C 1
ATOM 1285 O O . PRO A 1 163 ? -6.069 -2.577 5.265 1.00 94.38 163 PRO A O 1
ATOM 1288 N N . LEU A 1 164 ? -7.494 -4.180 5.947 1.00 95.06 164 LEU A N 1
ATOM 1289 C CA . LEU A 1 164 ? -6.448 -5.168 6.211 1.00 95.06 164 LEU A CA 1
ATOM 1290 C C . LEU A 1 164 ? -5.811 -5.694 4.923 1.00 95.06 164 LEU A C 1
ATOM 1292 O O . LEU A 1 164 ? -4.593 -5.840 4.895 1.00 95.06 164 LEU A O 1
ATOM 1296 N N . GLU A 1 165 ? -6.594 -5.918 3.863 1.00 94.38 165 GLU A N 1
ATOM 1297 C CA . GLU A 1 165 ? -6.095 -6.341 2.545 1.00 94.38 165 GLU A CA 1
ATOM 1298 C C . GLU A 1 165 ? -5.026 -5.365 2.039 1.00 94.38 165 GLU A C 1
ATOM 1300 O O . GLU A 1 165 ? -3.887 -5.750 1.758 1.00 94.38 165 GLU A O 1
ATOM 1305 N N . GLU A 1 166 ? -5.360 -4.074 2.039 1.00 93.88 166 GLU A N 1
ATOM 1306 C CA . GLU A 1 166 ? -4.460 -3.031 1.555 1.00 93.88 166 GLU A CA 1
ATOM 1307 C C . GLU A 1 166 ? -3.237 -2.858 2.464 1.00 93.88 166 GLU A C 1
ATOM 1309 O O . GLU A 1 166 ? -2.106 -2.716 1.993 1.00 93.88 166 GLU A O 1
ATOM 1314 N N . LYS A 1 167 ? -3.425 -2.925 3.788 1.00 92.88 167 LYS A N 1
ATOM 1315 C CA . LYS A 1 167 ? -2.317 -2.807 4.744 1.00 92.88 167 LYS A CA 1
ATOM 1316 C C . LYS A 1 167 ? -1.358 -3.991 4.681 1.00 92.88 167 LYS A C 1
ATOM 1318 O O . LYS A 1 167 ? -0.151 -3.802 4.844 1.00 92.88 167 LYS A O 1
ATOM 1323 N N . MET A 1 168 ? -1.869 -5.200 4.457 1.00 92.06 168 MET A N 1
ATOM 1324 C CA . MET A 1 168 ? -1.034 -6.369 4.208 1.00 92.06 168 MET A CA 1
ATOM 1325 C C . MET A 1 168 ? -0.246 -6.153 2.915 1.00 92.06 168 MET A C 1
ATOM 1327 O O . MET A 1 168 ? 0.981 -6.155 2.959 1.00 92.06 168 MET A O 1
ATOM 1331 N N . ALA A 1 169 ? -0.895 -5.838 1.795 1.00 90.81 169 ALA A N 1
ATOM 1332 C CA . ALA A 1 169 ? -0.177 -5.535 0.556 1.00 90.81 169 ALA A CA 1
ATOM 1333 C C . ALA A 1 169 ? 0.924 -4.464 0.761 1.00 90.81 169 ALA A C 1
ATOM 1335 O O . ALA A 1 169 ? 2.045 -4.638 0.274 1.00 90.81 169 ALA A O 1
ATOM 1336 N N . LEU A 1 170 ? 0.666 -3.431 1.579 1.00 88.25 170 LEU A N 1
ATOM 1337 C CA . LEU A 1 170 ? 1.660 -2.424 1.968 1.00 88.25 170 LEU A CA 1
ATOM 1338 C C . LEU A 1 170 ? 2.846 -3.009 2.754 1.00 88.25 170 LEU A C 1
ATOM 1340 O O . LEU A 1 170 ? 4.005 -2.736 2.461 1.00 88.25 170 LEU A O 1
ATOM 1344 N N . PHE A 1 171 ? 2.589 -3.846 3.754 1.00 87.50 171 PHE A N 1
ATOM 1345 C CA . PHE A 1 171 ? 3.652 -4.459 4.551 1.00 87.50 171 PHE A CA 1
ATOM 1346 C C . PHE A 1 171 ? 4.582 -5.360 3.715 1.00 87.50 171 PHE A C 1
ATOM 1348 O O . PHE A 1 171 ? 5.800 -5.362 3.920 1.00 87.50 171 PHE A O 1
ATOM 1355 N N . TRP A 1 172 ? 4.028 -6.104 2.753 1.00 83.12 172 TRP A N 1
ATOM 1356 C CA . TRP A 1 172 ? 4.784 -7.069 1.948 1.00 83.12 172 TRP A CA 1
ATOM 1357 C C . TRP A 1 172 ? 5.519 -6.463 0.742 1.00 83.12 172 TRP A C 1
ATOM 1359 O O . TRP A 1 172 ? 6.438 -7.101 0.240 1.00 83.12 172 TRP A O 1
ATOM 1369 N N . HIS A 1 173 ? 5.214 -5.236 0.302 1.00 73.69 173 HIS A N 1
ATOM 1370 C CA . HIS A 1 173 ? 5.879 -4.634 -0.869 1.00 73.69 173 HIS A CA 1
ATOM 1371 C C . HIS A 1 173 ? 7.359 -4.247 -0.643 1.00 73.69 173 HIS A C 1
ATOM 1373 O O . HIS A 1 173 ? 8.021 -3.780 -1.568 1.00 73.69 173 HIS A O 1
ATOM 1379 N N . GLY A 1 174 ? 7.845 -4.278 0.606 1.00 59.53 174 GLY A N 1
ATOM 1380 C CA . GLY A 1 174 ? 9.131 -3.699 1.028 1.00 59.53 174 GLY A CA 1
ATOM 1381 C C . GLY A 1 174 ? 10.257 -4.697 1.320 1.00 59.53 174 GLY A C 1
ATOM 1382 O O . GLY A 1 174 ? 11.274 -4.280 1.874 1.00 59.53 174 GLY A O 1
ATOM 1383 N N . HIS A 1 175 ? 10.067 -5.979 0.998 1.00 50.12 175 HIS A N 1
ATOM 1384 C CA . HIS A 1 175 ? 11.032 -7.069 1.202 1.00 50.12 175 HIS A CA 1
ATOM 1385 C C . HIS A 1 175 ? 11.390 -7.726 -0.133 1.00 50.12 175 HIS A C 1
ATOM 1387 O O . HIS A 1 175 ? 12.556 -8.161 -0.263 1.00 50.12 175 HIS A O 1
#

Sequence (175 aa):
MALAAAAVSANGPDWSPGPAPWAGDLTPITANDWNYDRAAHLLSRAGFGGTPEDIQKLADMTPAEAVRSLVEFDDIPNDHLEPFEHSGLWDETLINFPPSRPAATELAEKRGEGMGVKVKPEGVNRHMQPVSDRFFYWLRSTLLETRRVGYWWAERMLDTHRPLEEKMALFWHGH

Radius of gyration: 25.77 Å; chains: 1; bounding box: 53×43×72 Å

Secondary structure (DSSP, 8-state):
---------S--TT--PPPGGGTT--SPPPGGG--HHHHHHHHHHHSS---HHHHHHHHTS-HHHHHHHHH--TTS--TTSPPP---SS--GGGSS--SSHHHHHHHHHHHSEETTEEPPPTTSTTTTHHHHHHHHHHHHHHHHHHHHHHHHHHHHHHH-S-HHHHHHHHHHTT-

pLDDT: mean 87.63, std 14.85, range [31.62, 97.75]

Foldseek 3Di:
DDPPDPPPPPDDPDLDDDPPVCVVPPDDDFQVSAALNVLQVCCVVLFVGDDSVSSVVLSVDRPVVSVCCQPVCPPPDPPVQDDDDFPVLDDPLLVDDDPDLVRQQVVCVVVQDGSPGGFADPPDPPRSVVSSVSVVSSVVSVVVRVVSVVVSLVVCSVPDPRRNVSVVVVVPVPD